Protein AF-A0A8T5SX93-F1 (afdb_monomer)

Structure (mmCIF, N/CA/C/O backbone):
data_AF-A0A8T5SX93-F1
#
_entry.id   AF-A0A8T5SX93-F1
#
loop_
_atom_site.group_PDB
_atom_site.id
_atom_site.type_symbol
_atom_site.label_atom_id
_atom_site.label_alt_id
_atom_site.label_comp_id
_atom_site.label_asym_id
_atom_site.label_entity_id
_atom_site.label_seq_id
_atom_site.pdbx_PDB_ins_code
_atom_site.Cartn_x
_atom_site.Cartn_y
_atom_site.Cartn_z
_atom_site.occupancy
_atom_site.B_iso_or_equiv
_atom_site.auth_seq_id
_atom_site.auth_comp_id
_atom_site.auth_asym_id
_atom_site.auth_atom_id
_atom_site.pdbx_PDB_model_num
ATOM 1 N N . MET A 1 1 ? -7.838 -34.289 9.425 1.00 36.34 1 MET A N 1
ATOM 2 C CA . MET A 1 1 ? -8.781 -33.298 9.985 1.00 36.34 1 MET A CA 1
ATOM 3 C C . MET A 1 1 ? -8.122 -32.732 11.236 1.00 36.34 1 MET A C 1
ATOM 5 O O . MET A 1 1 ? -8.110 -33.401 12.257 1.00 36.34 1 MET A O 1
ATOM 9 N N . VAL A 1 2 ? -7.409 -31.607 11.123 1.00 40.75 2 VAL A N 1
ATOM 10 C CA . VAL A 1 2 ? -6.662 -31.028 12.255 1.00 40.75 2 VAL A CA 1
ATOM 11 C C . VAL A 1 2 ? -7.645 -30.185 13.062 1.00 40.75 2 VAL A C 1
ATOM 13 O O . VAL A 1 2 ? -8.042 -29.109 12.626 1.00 40.75 2 VAL A O 1
ATOM 16 N N . CYS A 1 3 ? -8.112 -30.717 14.190 1.00 39.44 3 CYS A N 1
ATOM 17 C CA . CYS A 1 3 ? -9.047 -30.027 15.071 1.00 39.44 3 CYS A CA 1
ATOM 18 C C . CYS A 1 3 ? -8.366 -28.823 15.737 1.00 39.44 3 CYS A C 1
ATOM 20 O O . CYS A 1 3 ? -7.413 -28.976 16.495 1.00 39.44 3 CYS A O 1
ATOM 22 N N . CYS A 1 4 ? -8.901 -27.623 15.507 1.00 48.09 4 CYS A N 1
ATOM 23 C CA . CYS A 1 4 ? -8.490 -26.356 16.124 1.00 48.09 4 CYS A CA 1
ATOM 24 C C . CYS A 1 4 ? -8.832 -26.238 17.632 1.00 48.09 4 CYS A C 1
ATOM 26 O O . CYS A 1 4 ? -8.968 -25.122 18.132 1.00 48.09 4 CYS A O 1
ATOM 28 N N . ALA A 1 5 ? -8.990 -27.354 18.352 1.00 50.12 5 ALA A N 1
ATOM 29 C CA . ALA A 1 5 ? -9.608 -27.413 19.683 1.00 50.12 5 ALA A CA 1
ATOM 30 C C . ALA A 1 5 ? -8.897 -26.557 20.753 1.00 50.12 5 ALA A C 1
ATOM 32 O O . ALA A 1 5 ? -9.562 -25.965 21.596 1.00 50.12 5 ALA A O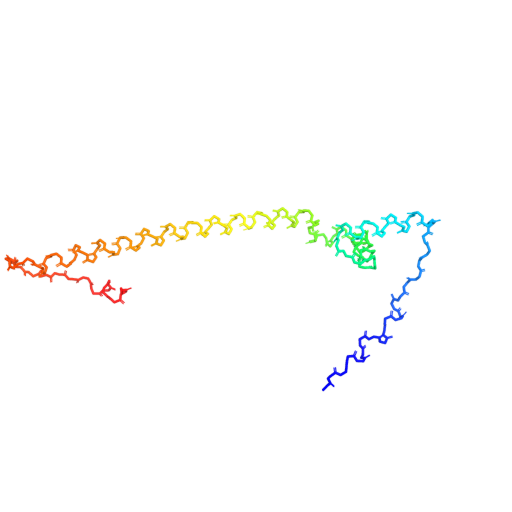 1
ATOM 33 N N . GLY A 1 6 ? -7.572 -26.393 20.678 1.00 51.84 6 GLY A N 1
ATOM 34 C CA . GLY A 1 6 ? -6.815 -25.661 21.705 1.00 51.84 6 GLY A CA 1
ATOM 35 C C . GLY A 1 6 ? -6.927 -24.128 21.668 1.00 51.84 6 GLY A C 1
ATOM 36 O O . GLY A 1 6 ? -6.617 -23.473 22.657 1.00 51.84 6 GLY A O 1
ATOM 37 N N . LYS A 1 7 ? -7.366 -23.505 20.561 1.00 55.66 7 LYS A N 1
ATOM 38 C CA . LYS A 1 7 ? -7.394 -22.023 20.465 1.00 55.66 7 LYS A CA 1
ATOM 39 C C . LYS A 1 7 ? -8.591 -21.384 21.178 1.00 55.66 7 LYS A C 1
ATOM 41 O O . LYS A 1 7 ? -8.592 -20.175 21.407 1.00 55.66 7 LYS A O 1
ATOM 46 N N . THR A 1 8 ? -9.613 -22.174 21.495 1.00 58.88 8 THR A N 1
ATOM 47 C CA . THR A 1 8 ? -10.910 -21.689 21.984 1.00 58.88 8 THR A CA 1
ATOM 48 C C . THR A 1 8 ? -11.123 -21.849 23.488 1.00 58.88 8 THR A C 1
ATOM 50 O O . THR A 1 8 ? -12.008 -21.197 24.038 1.00 58.88 8 THR A O 1
ATOM 53 N N . GLU A 1 9 ? -10.309 -22.660 24.166 1.00 63.62 9 GLU A N 1
ATOM 54 C CA . GLU A 1 9 ? -10.452 -22.949 25.602 1.00 63.62 9 GLU A CA 1
ATOM 55 C C . GLU A 1 9 ? -10.155 -21.712 26.472 1.00 63.62 9 GLU A C 1
ATOM 57 O O . GLU A 1 9 ? -10.905 -21.407 27.396 1.00 63.62 9 GLU A O 1
ATOM 62 N N . THR A 1 10 ? -9.163 -20.903 26.088 1.00 70.62 10 THR A N 1
ATOM 63 C CA . THR A 1 10 ? -8.725 -19.698 26.826 1.00 70.62 10 THR A CA 1
ATOM 64 C C . THR A 1 10 ? -9.478 -18.417 26.450 1.00 70.62 10 THR A C 1
ATOM 66 O O . THR A 1 10 ? -9.125 -17.319 26.885 1.00 70.62 10 THR A O 1
ATOM 69 N N . ILE A 1 11 ? -10.497 -18.487 25.584 1.00 69.12 11 ILE A N 1
ATOM 70 C CA . ILE A 1 11 ? -11.257 -17.287 25.179 1.00 69.12 11 ILE A CA 1
ATOM 71 C C . ILE A 1 11 ? -12.045 -16.729 26.368 1.00 69.12 11 ILE A C 1
ATOM 73 O O . ILE A 1 11 ? -12.121 -15.516 26.541 1.00 69.12 11 ILE A O 1
ATOM 77 N N . LYS A 1 12 ? -12.590 -17.612 27.211 1.00 74.75 12 LYS A N 1
ATOM 78 C CA . LYS A 1 12 ? -13.362 -17.214 28.396 1.00 74.75 12 LYS A CA 1
ATOM 79 C C . LYS A 1 12 ? -12.489 -16.562 29.467 1.00 74.75 12 LYS A C 1
ATOM 81 O O . LYS A 1 12 ? -12.951 -15.640 30.125 1.00 74.75 12 LYS A O 1
ATOM 86 N N . GLU A 1 13 ? -11.239 -17.000 29.599 1.00 84.00 13 GLU A N 1
ATOM 87 C CA . GLU A 1 13 ? -10.278 -16.466 30.576 1.00 84.00 13 GLU A CA 1
ATOM 88 C C . GLU A 1 13 ? -9.853 -15.025 30.264 1.00 84.00 13 GLU A C 1
ATOM 90 O O . GLU A 1 13 ? -9.506 -14.272 31.165 1.00 84.00 13 GLU A O 1
ATOM 95 N N . ARG A 1 14 ? -9.912 -14.625 28.988 1.00 84.44 14 ARG A N 1
ATOM 96 C CA . ARG A 1 14 ? -9.529 -13.284 28.512 1.00 84.44 14 ARG A CA 1
ATOM 97 C C . ARG A 1 14 ? -10.723 -12.345 28.318 1.00 84.44 14 ARG A C 1
ATOM 99 O O . ARG A 1 14 ? -10.550 -11.224 27.846 1.00 84.44 14 ARG A O 1
ATOM 106 N N . ALA A 1 15 ? -11.939 -12.807 28.609 1.00 86.19 15 ALA A N 1
ATOM 107 C CA . ALA A 1 15 ? -13.148 -12.024 28.401 1.00 86.19 15 ALA A CA 1
ATOM 108 C C . ALA A 1 15 ? -13.336 -11.002 29.528 1.00 86.19 15 ALA A C 1
ATOM 110 O O . ALA A 1 15 ? -13.332 -11.350 30.707 1.00 86.19 15 ALA A O 1
ATOM 111 N N . ILE A 1 16 ? -13.566 -9.746 29.151 1.00 85.31 16 ILE A N 1
ATOM 112 C CA . ILE A 1 16 ? -13.848 -8.655 30.083 1.00 85.31 16 ILE A CA 1
ATOM 113 C C . ILE A 1 16 ? -15.282 -8.184 29.835 1.00 85.31 16 ILE A C 1
ATOM 115 O O . ILE A 1 16 ? -15.648 -7.851 28.706 1.00 85.31 16 ILE A O 1
ATOM 119 N N . TRP A 1 17 ? -16.099 -8.157 30.889 1.00 88.50 17 TRP A N 1
ATOM 120 C CA . TRP A 1 17 ? -17.474 -7.663 30.834 1.00 88.50 17 TRP A CA 1
ATOM 121 C C . TRP A 1 17 ? -17.511 -6.221 31.326 1.00 88.50 17 TRP A C 1
ATOM 123 O O . TRP A 1 17 ? -17.373 -5.964 32.519 1.00 88.50 17 TRP A O 1
ATOM 133 N N . VAL A 1 18 ? -17.688 -5.281 30.400 1.00 89.12 18 VAL A N 1
ATOM 134 C CA . VAL A 1 18 ? -17.776 -3.850 30.711 1.00 89.12 18 VAL A CA 1
ATOM 135 C C . VAL A 1 18 ? -19.186 -3.359 30.425 1.00 89.12 18 VAL A C 1
ATOM 137 O O . VAL A 1 18 ? -19.711 -3.550 29.326 1.00 89.12 18 VAL A O 1
ATOM 140 N N . TYR A 1 19 ? -19.787 -2.698 31.411 1.00 91.00 19 TYR A N 1
ATOM 141 C CA . TYR A 1 19 ? -21.045 -1.986 31.232 1.00 91.00 19 TYR A CA 1
ATOM 142 C C . TYR A 1 19 ? -20.755 -0.548 30.824 1.00 91.00 19 TYR A C 1
ATOM 144 O O . TYR A 1 19 ? -20.066 0.183 31.535 1.00 91.00 19 TYR A O 1
ATOM 152 N N . LEU A 1 20 ? -21.278 -0.151 29.666 1.00 91.31 20 LEU A N 1
ATOM 153 C CA . LEU A 1 20 ? -21.210 1.238 29.236 1.00 91.31 20 LEU A CA 1
ATOM 154 C C . LEU A 1 20 ? -22.217 2.084 30.034 1.00 91.31 20 LEU A C 1
ATOM 156 O O . LEU A 1 20 ? -23.304 1.588 30.340 1.00 91.31 20 LEU A O 1
ATOM 160 N N . PRO A 1 21 ? -21.886 3.353 30.336 1.00 92.25 21 PRO A N 1
ATOM 161 C CA . PRO A 1 21 ? -22.757 4.276 31.066 1.00 92.25 21 PRO A CA 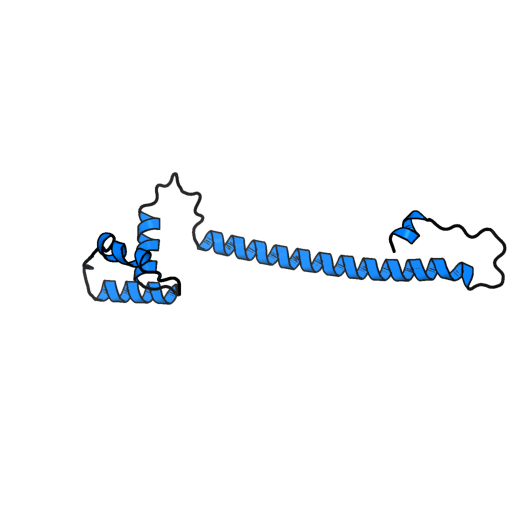1
ATOM 162 C C . PRO A 1 21 ? -24.177 4.422 30.503 1.00 92.25 21 PRO A C 1
ATOM 164 O O . PRO A 1 21 ? -25.113 4.664 31.261 1.00 92.25 21 PRO A O 1
ATOM 167 N N . SER A 1 22 ? -24.356 4.278 29.186 1.00 95.25 22 SER A N 1
ATOM 168 C CA . SER A 1 22 ? -25.667 4.334 28.538 1.00 95.25 22 SER A CA 1
ATOM 169 C C . SER A 1 22 ? -25.753 3.425 27.311 1.00 95.25 22 SER A C 1
ATOM 171 O O . SER A 1 22 ? -24.744 3.024 26.721 1.00 95.25 22 SER A O 1
ATOM 173 N N . ILE A 1 23 ? -26.989 3.121 26.901 1.00 95.25 23 ILE A N 1
ATOM 174 C CA . ILE A 1 23 ? -27.271 2.388 25.657 1.00 95.25 23 ILE A CA 1
ATOM 175 C C . ILE A 1 23 ? -26.835 3.220 24.445 1.00 95.25 23 ILE A C 1
ATOM 177 O O . ILE A 1 23 ? -26.182 2.690 23.549 1.00 95.25 23 ILE A O 1
ATOM 181 N N . GLU A 1 24 ? -27.094 4.527 24.461 1.00 95.94 24 GLU A N 1
ATOM 182 C CA . GLU A 1 24 ? -26.695 5.456 23.394 1.00 95.94 24 GLU A CA 1
ATOM 183 C C . GLU A 1 24 ? -25.179 5.428 23.142 1.00 95.94 24 GLU A C 1
ATOM 185 O O . GLU A 1 24 ? -24.719 5.451 21.999 1.00 95.94 24 GLU A O 1
ATOM 190 N N . GLN A 1 25 ? -24.371 5.312 24.202 1.00 95.06 25 GLN A N 1
ATOM 191 C CA . GLN A 1 25 ? -22.920 5.200 24.065 1.00 95.06 25 GLN A CA 1
ATOM 192 C C . GLN A 1 25 ? -22.512 3.902 23.358 1.00 95.06 25 GLN A C 1
ATOM 194 O O . GLN A 1 25 ? -21.609 3.915 22.518 1.00 95.06 25 GLN A O 1
ATOM 199 N N . LYS A 1 26 ? -23.197 2.790 23.648 1.00 95.25 26 LYS A N 1
ATOM 200 C CA . LYS A 1 26 ? -22.975 1.511 22.961 1.00 95.25 26 LYS A CA 1
ATOM 201 C C . LYS A 1 26 ? -23.310 1.610 21.476 1.00 95.25 26 LYS A C 1
ATOM 203 O O . LYS A 1 26 ? -22.537 1.127 20.652 1.00 95.25 26 LYS A O 1
ATOM 208 N N . GLU A 1 27 ? -24.436 2.229 21.137 1.00 96.81 27 GLU A N 1
ATOM 209 C CA . GLU A 1 27 ? -24.864 2.424 19.747 1.00 96.81 27 GLU A CA 1
ATOM 210 C C . GLU A 1 27 ? -23.868 3.290 18.977 1.00 96.81 27 GLU A C 1
ATOM 212 O O . GLU A 1 27 ? -23.435 2.922 17.885 1.00 96.81 27 GLU A O 1
ATOM 217 N N . ARG A 1 28 ? -23.407 4.384 19.592 1.00 96.44 28 ARG A N 1
ATOM 218 C CA . ARG A 1 28 ? -22.368 5.238 19.014 1.00 96.44 28 ARG A CA 1
ATOM 219 C C . ARG A 1 28 ? -21.091 4.455 18.706 1.00 96.44 28 ARG A C 1
ATOM 221 O O . ARG A 1 28 ? -20.526 4.610 17.628 1.00 96.44 28 ARG A O 1
ATOM 228 N N . TRP A 1 29 ? -20.628 3.612 19.628 1.00 96.19 29 TRP A N 1
ATOM 229 C CA . TRP A 1 29 ? -19.426 2.796 19.418 1.00 96.19 29 TRP A CA 1
ATOM 230 C C . TRP A 1 29 ? -19.627 1.735 18.334 1.00 96.19 29 TRP A C 1
ATOM 232 O O . TRP A 1 29 ? -18.724 1.485 17.537 1.00 96.19 29 TRP A O 1
ATOM 242 N N . GLN A 1 30 ? -20.819 1.136 18.257 1.00 95.94 30 GLN A N 1
ATOM 243 C CA . GLN A 1 30 ? -21.165 0.218 17.171 1.00 95.94 30 GLN A CA 1
ATOM 244 C C . GLN A 1 30 ? -21.106 0.900 15.807 1.00 95.94 30 GLN A C 1
ATOM 246 O O . GLN A 1 30 ? -20.606 0.302 14.857 1.00 95.94 30 GLN A O 1
ATOM 251 N N . GLU A 1 31 ? -21.584 2.138 15.708 1.00 97.12 31 GLU A N 1
ATOM 252 C CA . GLU A 1 31 ? -21.560 2.878 14.452 1.00 97.12 31 GLU A CA 1
ATOM 253 C C . GLU A 1 31 ? -20.133 3.261 14.036 1.00 97.12 31 GLU A C 1
ATOM 255 O O . GLU A 1 31 ? -19.752 3.050 12.886 1.00 97.12 31 GLU A O 1
ATOM 260 N N . LEU A 1 32 ? -19.297 3.703 14.981 1.00 95.69 32 LEU A N 1
ATOM 261 C CA . LEU A 1 32 ? -17.875 3.978 14.729 1.00 95.69 32 LEU A CA 1
ATOM 262 C C . LEU A 1 32 ? -17.109 2.730 14.258 1.00 95.69 32 LEU A C 1
ATOM 264 O O . LEU A 1 32 ? -16.298 2.800 13.329 1.00 95.69 32 LEU A O 1
ATOM 268 N N . ALA A 1 33 ? -17.396 1.569 14.853 1.00 94.44 33 ALA A N 1
ATOM 269 C CA . ALA A 1 33 ? -16.804 0.302 14.437 1.00 94.44 33 ALA A CA 1
ATOM 270 C C . ALA A 1 33 ? -17.208 -0.077 13.000 1.00 94.44 33 ALA A C 1
ATOM 272 O O . ALA A 1 33 ? -16.348 -0.459 12.202 1.00 94.44 33 ALA A O 1
ATOM 273 N N . LYS A 1 34 ? -18.491 0.096 12.641 1.00 94.31 34 LYS A N 1
ATOM 274 C CA . LYS A 1 34 ? -18.989 -0.138 11.274 1.00 94.31 34 LYS A CA 1
ATOM 275 C C . LYS A 1 34 ? -18.345 0.796 10.255 1.00 94.31 34 LYS A C 1
ATOM 277 O O . LYS A 1 34 ? -17.931 0.321 9.202 1.00 94.31 34 LYS A O 1
ATOM 282 N N . GLN A 1 35 ? -18.229 2.088 10.569 1.00 92.81 35 GLN A N 1
ATOM 283 C CA . GLN A 1 35 ? -17.553 3.070 9.710 1.00 92.81 35 GLN A CA 1
ATOM 284 C C . GLN A 1 35 ? -16.094 2.681 9.446 1.00 92.81 35 GLN A C 1
ATOM 286 O O . GLN A 1 35 ? -15.589 2.873 8.345 1.00 92.81 35 GLN A O 1
ATOM 291 N N . SER A 1 36 ? -15.446 2.063 10.434 1.00 87.56 36 SER A N 1
ATOM 292 C CA . SER A 1 36 ? -14.075 1.553 10.334 1.00 87.56 36 SER A CA 1
ATOM 293 C C . SER A 1 36 ? -13.976 0.156 9.697 1.00 87.56 36 SER A C 1
ATOM 295 O O . SER A 1 36 ? -12.885 -0.406 9.619 1.00 87.56 36 SER A O 1
ATOM 297 N N . GLY A 1 37 ? -15.096 -0.450 9.281 1.00 91.75 37 GLY A N 1
ATOM 298 C CA . GLY A 1 37 ? -15.128 -1.770 8.645 1.00 91.75 37 GLY A CA 1
ATOM 299 C C . GLY A 1 37 ? -14.733 -2.939 9.559 1.00 91.75 37 GLY A C 1
ATOM 300 O O . GLY A 1 37 ? -14.340 -3.996 9.065 1.00 91.75 37 GLY A O 1
ATOM 301 N N . VAL A 1 38 ? -14.809 -2.776 10.885 1.00 91.50 38 VAL A N 1
ATOM 302 C CA . VAL A 1 38 ? -14.391 -3.791 11.868 1.00 91.50 38 VAL A CA 1
ATOM 303 C C . VAL A 1 38 ? -15.518 -4.152 12.840 1.00 91.50 38 VAL A C 1
ATOM 305 O O . VAL A 1 38 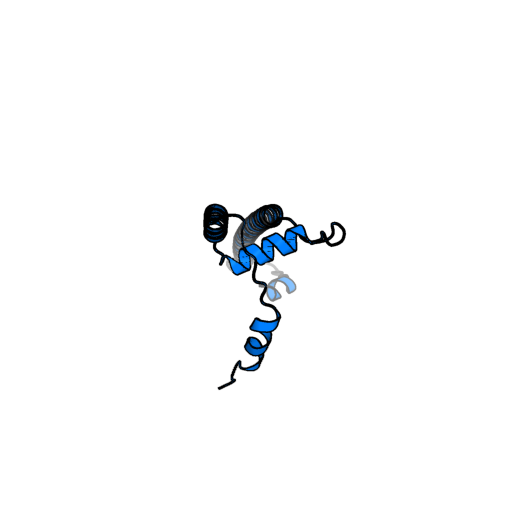? -16.471 -3.406 13.044 1.00 91.50 38 VAL A O 1
ATOM 308 N N . SER A 1 39 ? -15.420 -5.323 13.478 1.00 94.44 39 SER A N 1
ATOM 309 C CA . SER A 1 39 ? -16.339 -5.703 14.561 1.00 94.44 39 SER A CA 1
ATOM 310 C C . SER A 1 39 ? -16.168 -4.793 15.783 1.00 94.44 39 SER A C 1
ATOM 312 O O . SER A 1 39 ? -15.040 -4.392 16.072 1.00 94.44 39 SER A O 1
ATOM 314 N N . LEU A 1 40 ? -17.232 -4.592 16.569 1.00 93.50 40 LEU A N 1
ATOM 315 C CA . LEU A 1 40 ? -17.179 -3.816 17.817 1.00 93.50 40 LEU A CA 1
ATOM 316 C C . LEU A 1 40 ? -16.065 -4.291 18.763 1.00 93.50 40 LEU A C 1
ATOM 318 O O . LEU A 1 40 ? -15.330 -3.470 19.293 1.00 93.50 40 LEU A O 1
ATOM 322 N N . SER A 1 41 ? -15.903 -5.605 18.949 1.00 90.50 41 SER A N 1
ATOM 323 C CA . SER A 1 41 ? -14.870 -6.155 19.839 1.00 90.50 41 SER A CA 1
ATOM 324 C C . SER A 1 41 ? -13.460 -5.775 19.389 1.00 90.50 41 SER A C 1
ATOM 326 O O . SER A 1 41 ? -12.667 -5.310 20.198 1.00 90.50 41 SER A O 1
ATOM 328 N N . LYS A 1 42 ? -13.165 -5.925 18.092 1.00 89.88 42 LYS A N 1
ATOM 329 C CA . LYS A 1 42 ? -11.878 -5.516 17.515 1.00 89.88 42 LYS A CA 1
ATOM 330 C C . LYS A 1 42 ? -11.653 -4.011 17.658 1.00 89.88 42 LYS A C 1
ATOM 332 O O . LYS A 1 42 ? -10.569 -3.611 18.052 1.00 89.88 42 LYS A O 1
ATOM 337 N N . TRP A 1 43 ? -12.677 -3.209 17.376 1.00 94.81 43 TRP A N 1
ATOM 338 C CA . TRP A 1 43 ? -12.607 -1.755 17.501 1.00 94.81 43 TRP A CA 1
ATOM 339 C C . TRP A 1 43 ? -12.266 -1.324 18.932 1.00 94.81 43 TRP A C 1
ATOM 341 O O . TRP A 1 43 ? -11.322 -0.571 19.127 1.00 94.81 43 TRP A O 1
ATOM 351 N N . VAL A 1 44 ? -12.960 -1.876 19.938 1.00 93.12 44 VAL A N 1
ATOM 352 C CA . VAL A 1 44 ? -12.688 -1.580 21.356 1.00 93.12 44 VAL A CA 1
ATOM 353 C C . VAL A 1 44 ? -11.266 -1.977 21.746 1.00 93.12 44 VAL A C 1
ATOM 355 O O . VAL A 1 44 ? -10.597 -1.197 22.414 1.00 93.12 44 VAL A O 1
ATOM 358 N N . ILE A 1 45 ? -10.799 -3.158 21.326 1.00 90.19 45 ILE A N 1
ATOM 359 C CA . ILE A 1 45 ? -9.425 -3.601 21.602 1.00 90.19 45 ILE A CA 1
ATOM 360 C C . ILE A 1 45 ? -8.426 -2.606 21.010 1.00 90.19 45 ILE A C 1
ATOM 362 O O . ILE A 1 45 ? -7.578 -2.115 21.740 1.00 90.19 45 ILE A O 1
ATOM 366 N N . GLU A 1 46 ? -8.552 -2.265 19.725 1.00 88.75 46 GLU A N 1
ATOM 367 C CA . GLU A 1 46 ? -7.645 -1.320 19.059 1.00 88.75 46 GLU A CA 1
ATOM 368 C C . GLU A 1 46 ? -7.633 0.044 19.759 1.00 88.75 46 GLU A C 1
ATOM 370 O O . GLU A 1 46 ? -6.564 0.569 20.043 1.00 88.75 46 GLU A O 1
ATOM 375 N N . THR A 1 47 ? -8.807 0.583 20.098 1.00 91.12 47 THR A N 1
ATOM 376 C CA . THR A 1 47 ? -8.921 1.884 20.773 1.00 91.12 47 THR A CA 1
ATOM 377 C C . THR A 1 47 ? -8.319 1.873 22.182 1.00 91.12 47 THR A C 1
ATOM 379 O O . THR A 1 47 ? -7.672 2.839 22.578 1.00 91.12 47 THR A O 1
ATOM 382 N N . VAL A 1 48 ? -8.523 0.805 22.962 1.00 90.81 48 VAL A N 1
ATOM 383 C CA . VAL A 1 48 ? -7.969 0.701 24.324 1.00 90.81 48 VAL A CA 1
ATOM 384 C C . VAL A 1 48 ? -6.459 0.479 24.284 1.00 90.81 48 VAL A C 1
ATOM 386 O O . VAL A 1 48 ? -5.737 1.149 25.014 1.00 90.81 48 VAL A O 1
ATOM 389 N N . GLU A 1 49 ? -5.976 -0.415 23.422 1.00 86.88 49 GLU A N 1
ATOM 390 C CA . GLU A 1 49 ? -4.542 -0.661 23.231 1.00 86.88 49 GLU A CA 1
ATOM 391 C C . GLU A 1 49 ? -3.812 0.604 22.761 1.00 86.88 49 GLU A C 1
ATOM 393 O O . GLU A 1 49 ? -2.709 0.884 23.219 1.00 86.88 49 GLU A O 1
ATOM 398 N N . GLU A 1 50 ? -4.433 1.406 21.891 1.00 84.31 50 GLU A N 1
ATOM 399 C CA . GLU A 1 50 ? -3.904 2.709 21.476 1.00 84.31 50 GLU A CA 1
ATOM 400 C C . GLU A 1 50 ? -3.822 3.697 22.649 1.00 84.31 50 GLU A C 1
ATOM 402 O O . GLU A 1 50 ? -2.815 4.382 22.802 1.00 84.31 50 GLU A O 1
ATOM 407 N N . ALA A 1 51 ? -4.841 3.741 23.513 1.00 84.31 51 ALA A N 1
ATOM 408 C CA . ALA A 1 51 ? -4.879 4.650 24.660 1.00 84.31 51 ALA A CA 1
ATOM 409 C C . ALA A 1 51 ? -3.931 4.253 25.810 1.00 84.31 51 ALA A C 1
ATOM 411 O O . ALA A 1 51 ? -3.488 5.120 26.562 1.00 84.31 51 ALA A O 1
ATOM 412 N N . VAL A 1 52 ? -3.659 2.955 25.984 1.00 81.81 52 VAL A N 1
ATOM 413 C CA . VAL A 1 52 ? -2.817 2.417 27.071 1.00 81.81 52 VAL A CA 1
ATOM 414 C C . VAL A 1 52 ? -1.333 2.374 26.687 1.00 81.81 52 VAL A C 1
ATOM 416 O O . VAL A 1 52 ? -0.475 2.298 27.567 1.00 81.81 52 VAL A O 1
ATOM 419 N N . ARG A 1 53 ? -1.007 2.449 25.392 1.00 73.75 53 ARG A N 1
ATOM 420 C CA . ARG A 1 53 ? 0.371 2.350 24.9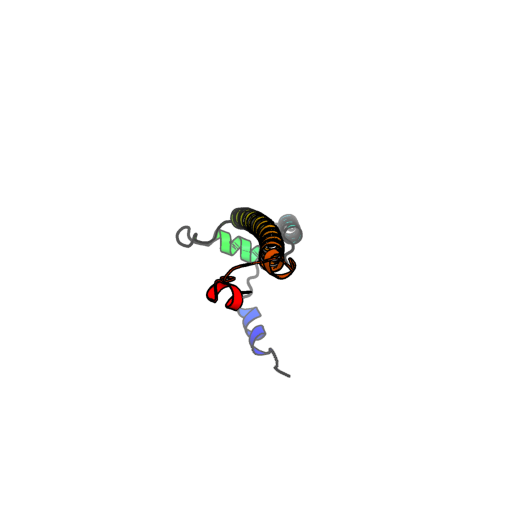05 1.00 73.75 53 ARG A CA 1
ATOM 421 C C . ARG A 1 53 ? 1.250 3.494 25.446 1.00 73.75 53 ARG A C 1
ATOM 423 O O . ARG A 1 53 ? 0.900 4.663 25.273 1.00 73.75 53 ARG A O 1
ATOM 430 N N . PRO A 1 54 ? 2.408 3.194 26.065 1.00 70.25 54 PRO A N 1
ATOM 431 C CA . PRO A 1 54 ? 3.358 4.213 26.498 1.00 70.25 54 PRO A CA 1
ATOM 432 C C . PRO A 1 54 ? 3.887 5.022 25.312 1.00 70.25 54 PRO A C 1
ATOM 434 O O . PRO A 1 54 ? 4.188 4.467 24.255 1.00 70.25 54 PRO A O 1
ATOM 437 N N . ALA A 1 55 ? 4.104 6.322 25.516 1.00 59.59 55 ALA A N 1
ATOM 438 C CA . ALA A 1 55 ? 4.688 7.201 24.502 1.00 59.59 55 ALA A CA 1
ATOM 439 C C . ALA A 1 55 ? 6.130 6.814 24.091 1.00 59.59 55 ALA A C 1
ATOM 441 O O . ALA A 1 55 ? 6.663 7.339 23.124 1.00 59.59 55 ALA A O 1
ATOM 442 N N . GLU A 1 56 ? 6.771 5.894 24.809 1.00 53.81 56 GLU A N 1
ATOM 443 C CA . GLU A 1 56 ? 8.106 5.374 24.491 1.00 53.81 56 GLU A CA 1
ATOM 444 C C . GLU A 1 56 ? 8.053 4.148 23.550 1.00 53.81 56 GLU A C 1
ATOM 446 O O . GLU A 1 56 ? 9.048 3.836 22.905 1.00 53.81 56 GLU A O 1
ATOM 451 N N . GLU A 1 57 ? 6.886 3.506 23.380 1.00 53.72 57 GLU A N 1
ATOM 452 C CA . GLU A 1 57 ? 6.632 2.433 22.392 1.00 53.72 57 GLU A CA 1
ATOM 453 C C . GLU A 1 57 ? 6.049 2.969 21.060 1.00 53.72 57 GLU A C 1
ATOM 455 O O . GLU A 1 57 ? 5.524 2.212 20.235 1.00 53.72 57 GLU A O 1
ATOM 460 N N . LEU A 1 58 ? 6.126 4.288 20.839 1.00 50.22 58 LEU A N 1
ATOM 461 C CA . LEU A 1 58 ? 5.592 5.043 19.691 1.00 50.22 58 LEU A CA 1
ATOM 462 C C . LEU A 1 58 ? 6.367 4.831 18.370 1.00 50.22 58 LEU A C 1
ATOM 464 O O . LEU A 1 58 ? 6.519 5.749 17.571 1.00 50.22 58 LEU A O 1
ATOM 468 N N . GLU A 1 59 ? 6.799 3.608 18.070 1.00 55.88 59 GLU A N 1
ATOM 469 C CA . GLU A 1 59 ? 7.098 3.229 16.676 1.00 55.88 59 GLU A CA 1
ATOM 470 C C . GLU A 1 59 ? 5.824 2.859 15.890 1.00 55.88 59 GLU A C 1
ATOM 472 O O . GLU A 1 59 ? 5.882 2.460 14.727 1.00 55.88 59 GLU A O 1
ATOM 477 N N . TRP A 1 60 ? 4.640 3.006 16.496 1.00 55.38 60 TRP A N 1
ATOM 478 C CA . TRP A 1 60 ? 3.368 2.902 15.789 1.00 55.38 60 TRP A CA 1
ATOM 479 C C . TRP A 1 60 ? 2.953 4.271 15.241 1.00 55.38 60 TRP A C 1
ATOM 481 O O . TRP A 1 60 ? 2.491 5.137 15.985 1.00 55.38 60 TRP A O 1
ATOM 491 N N . LYS A 1 61 ? 3.103 4.466 13.926 1.00 59.16 61 LYS A N 1
ATOM 492 C CA . LYS A 1 61 ? 2.557 5.638 13.231 1.00 59.16 61 LYS A CA 1
ATOM 493 C C . LYS A 1 61 ? 1.015 5.590 13.296 1.00 59.16 61 LYS A C 1
ATOM 495 O O . LYS A 1 61 ? 0.447 4.529 13.013 1.00 59.16 61 LYS A O 1
ATOM 500 N N . PRO A 1 62 ? 0.321 6.689 13.653 1.00 69.06 62 PRO A N 1
ATOM 501 C CA . PRO A 1 62 ? -1.134 6.796 13.556 1.00 69.06 62 PRO A CA 1
ATOM 502 C C . PRO A 1 62 ? -1.656 6.252 12.221 1.00 69.06 62 PRO A C 1
ATOM 504 O O . PRO A 1 62 ? -0.997 6.400 11.193 1.00 69.06 62 PRO A O 1
ATOM 507 N N . ARG A 1 63 ? -2.857 5.649 12.200 1.00 71.12 63 ARG A N 1
ATOM 508 C CA . ARG A 1 63 ? -3.441 5.079 10.962 1.00 71.12 63 ARG A CA 1
ATOM 509 C C . ARG A 1 63 ? -3.387 6.049 9.782 1.00 71.12 63 ARG A C 1
ATOM 511 O O . ARG A 1 63 ? -3.074 5.632 8.675 1.00 71.12 63 ARG A O 1
ATOM 518 N N . LYS A 1 64 ? -3.642 7.330 10.045 1.00 70.56 64 LYS A N 1
ATOM 519 C CA . LYS A 1 64 ? -3.594 8.393 9.043 1.00 70.56 64 LYS A CA 1
ATOM 520 C C . LYS A 1 64 ? -2.192 8.581 8.448 1.00 70.56 64 LYS A C 1
ATOM 522 O O . LYS A 1 64 ? -2.058 8.692 7.238 1.00 70.56 64 LYS A O 1
ATOM 527 N N . ASP A 1 65 ? -1.155 8.533 9.275 1.00 75.12 65 ASP A N 1
ATOM 528 C CA . ASP A 1 65 ? 0.236 8.676 8.834 1.00 75.12 65 ASP A CA 1
ATOM 529 C C . ASP A 1 65 ? 0.678 7.450 8.016 1.00 75.12 65 ASP A C 1
ATOM 531 O O . ASP A 1 65 ? 1.376 7.581 7.011 1.00 75.12 65 ASP A O 1
ATOM 535 N N . LEU A 1 66 ? 0.210 6.252 8.392 1.00 80.44 66 LEU A N 1
ATOM 536 C CA . LEU A 1 66 ? 0.404 5.028 7.604 1.00 80.44 66 LEU A CA 1
ATOM 537 C C . LEU A 1 66 ? -0.351 5.060 6.269 1.00 80.44 66 LEU A C 1
ATOM 539 O O . LEU A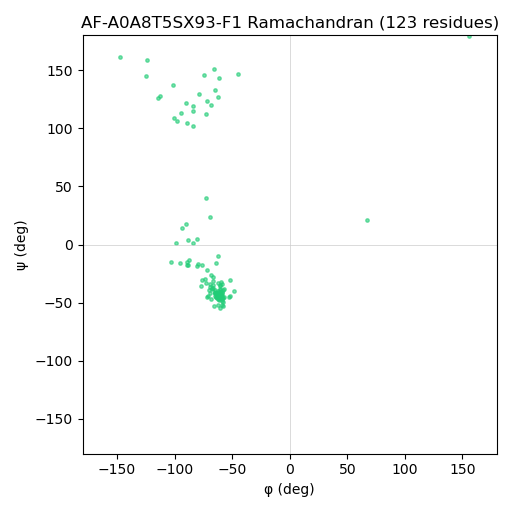 1 66 ? 0.117 4.485 5.284 1.00 80.44 66 LEU A O 1
ATOM 543 N N . GLU A 1 67 ? -1.527 5.682 6.227 1.00 81.69 67 GLU A N 1
ATOM 544 C CA . GLU A 1 67 ? -2.305 5.879 5.002 1.00 81.69 67 GLU A CA 1
ATOM 545 C C . GLU A 1 67 ? -1.607 6.863 4.059 1.00 81.69 67 GLU A C 1
ATOM 547 O O . GLU A 1 67 ? -1.418 6.536 2.887 1.00 81.69 67 GLU A O 1
ATOM 552 N N . GLU A 1 68 ? -1.144 8.006 4.569 1.00 86.50 68 GLU A N 1
ATOM 553 C CA . GLU A 1 68 ? -0.388 9.003 3.802 1.00 86.50 68 GLU A CA 1
ATOM 554 C C . GLU A 1 68 ? 0.926 8.421 3.252 1.00 86.50 68 GLU A C 1
ATOM 556 O O . GLU A 1 68 ? 1.235 8.587 2.068 1.00 86.50 68 GLU A O 1
ATOM 561 N N . GLU A 1 69 ? 1.667 7.660 4.063 1.00 87.25 69 GLU A N 1
ATOM 562 C CA . GLU A 1 69 ? 2.879 6.958 3.625 1.00 87.25 69 GLU A CA 1
ATOM 563 C C . GLU A 1 69 ? 2.569 5.903 2.553 1.00 87.25 69 GLU A C 1
ATOM 565 O O . GLU A 1 69 ? 3.250 5.839 1.528 1.00 87.25 69 GLU A O 1
ATOM 570 N N . ASN A 1 70 ? 1.502 5.116 2.723 1.00 92.94 70 ASN A N 1
ATOM 571 C CA . ASN A 1 70 ? 1.072 4.152 1.708 1.00 92.94 70 ASN A CA 1
ATOM 572 C C . ASN A 1 70 ? 0.674 4.827 0.394 1.00 92.94 70 ASN A C 1
ATOM 574 O O . ASN A 1 70 ? 0.962 4.300 -0.683 1.00 92.94 70 ASN A O 1
ATOM 578 N N . GLU A 1 71 ? -0.014 5.964 0.450 1.00 94.19 71 GLU A N 1
ATOM 579 C CA . GLU A 1 71 ? -0.340 6.736 -0.745 1.00 94.19 71 GLU A CA 1
ATOM 580 C C . GLU A 1 71 ? 0.913 7.287 -1.428 1.00 94.19 71 GLU A C 1
ATOM 582 O O . GLU A 1 71 ? 1.012 7.217 -2.658 1.00 94.19 71 GLU A O 1
ATOM 587 N N . GLY A 1 72 ? 1.880 7.783 -0.652 1.00 95.62 72 GLY A N 1
ATOM 588 C CA . GLY A 1 72 ? 3.187 8.214 -1.146 1.00 95.62 72 GLY A CA 1
ATOM 589 C C . GLY A 1 72 ? 3.920 7.087 -1.872 1.00 95.62 72 GLY A C 1
ATOM 590 O O . GLY A 1 72 ? 4.255 7.223 -3.050 1.00 95.62 72 GLY A O 1
ATOM 591 N N . LEU A 1 73 ? 4.055 5.931 -1.219 1.00 95.00 73 LEU A N 1
ATOM 592 C CA . LEU A 1 73 ? 4.699 4.746 -1.788 1.00 95.00 73 LEU A CA 1
ATOM 593 C C . LEU A 1 73 ? 3.981 4.244 -3.048 1.00 95.00 73 LEU A C 1
ATOM 595 O O . LEU A 1 73 ? 4.623 3.876 -4.031 1.00 95.00 73 LEU A O 1
ATOM 599 N N . LYS A 1 74 ? 2.642 4.264 -3.083 1.00 95.44 74 LYS A N 1
ATOM 600 C CA . LYS A 1 74 ? 1.876 3.901 -4.291 1.00 95.44 74 LYS A CA 1
ATOM 601 C C . LYS A 1 74 ? 2.162 4.844 -5.459 1.00 95.44 74 LYS A C 1
ATOM 603 O O . LYS A 1 74 ? 2.286 4.372 -6.592 1.00 95.44 74 LYS A O 1
ATOM 608 N N . LYS A 1 75 ? 2.261 6.153 -5.205 1.00 96.50 75 LYS A N 1
ATOM 609 C CA . LYS A 1 75 ? 2.609 7.153 -6.229 1.00 96.50 75 LYS A CA 1
ATOM 610 C C . LYS A 1 75 ? 4.030 6.941 -6.741 1.00 96.50 75 LYS A C 1
ATOM 612 O O . LYS A 1 75 ? 4.229 6.936 -7.953 1.00 96.50 75 LYS A O 1
ATOM 617 N N . GLU A 1 76 ? 4.983 6.691 -5.849 1.00 96.44 76 GLU A N 1
ATOM 618 C CA . GLU A 1 76 ? 6.374 6.411 -6.214 1.00 96.44 76 GLU A CA 1
ATOM 619 C C . GLU A 1 76 ? 6.487 5.144 -7.072 1.00 96.44 76 GLU A C 1
ATOM 621 O O . GLU A 1 76 ? 7.056 5.178 -8.161 1.00 96.44 76 GLU A O 1
ATOM 626 N N . VAL A 1 77 ? 5.835 4.049 -6.669 1.00 97.31 77 VAL A N 1
ATOM 627 C CA . VAL A 1 77 ? 5.784 2.808 -7.459 1.00 97.31 77 VAL A CA 1
ATOM 628 C C . VAL A 1 77 ? 5.165 3.043 -8.838 1.00 97.31 77 VAL A C 1
ATOM 630 O O . VAL A 1 77 ? 5.640 2.491 -9.833 1.00 97.31 77 VAL A O 1
ATOM 633 N N . ALA 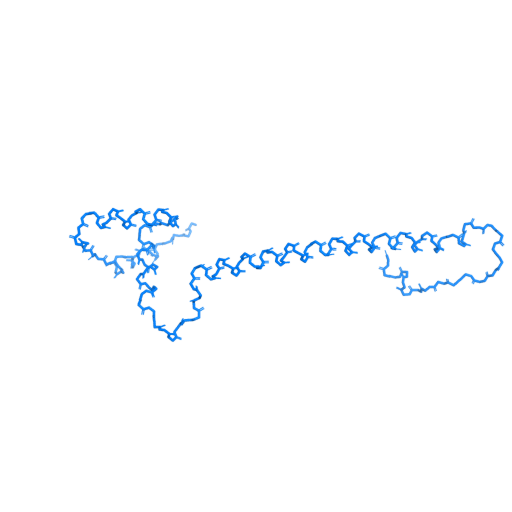A 1 78 ? 4.101 3.844 -8.929 1.00 96.38 78 ALA A N 1
ATOM 634 C CA . ALA A 1 78 ? 3.491 4.184 -10.210 1.00 96.38 78 ALA A CA 1
ATOM 635 C C . ALA A 1 78 ? 4.442 5.008 -11.099 1.00 96.38 78 ALA A C 1
ATOM 637 O O . ALA A 1 78 ? 4.538 4.719 -12.296 1.00 96.38 78 ALA A O 1
ATOM 638 N N . GLY A 1 79 ? 5.164 5.969 -10.513 1.00 97.06 79 GLY A N 1
ATOM 639 C CA . GLY A 1 79 ? 6.187 6.777 -11.182 1.00 97.06 79 GLY A CA 1
ATOM 640 C C . GLY A 1 79 ? 7.330 5.922 -11.722 1.00 97.06 79 GLY A C 1
ATOM 641 O O . GLY A 1 79 ? 7.551 5.889 -12.933 1.00 97.06 79 GLY A O 1
ATOM 642 N N . LEU A 1 80 ? 7.954 5.118 -10.858 1.00 97.06 80 LEU A N 1
ATOM 643 C CA . LEU A 1 80 ? 9.044 4.207 -11.223 1.00 97.06 80 LEU A CA 1
ATOM 644 C C . LEU A 1 80 ? 8.624 3.207 -12.311 1.00 97.06 80 LEU A C 1
ATOM 646 O O . LEU A 1 80 ? 9.373 2.939 -13.249 1.00 97.06 80 LEU A O 1
ATOM 650 N N . ARG A 1 81 ? 7.392 2.682 -12.259 1.00 96.25 81 ARG A N 1
ATOM 651 C CA . ARG A 1 81 ? 6.846 1.828 -13.333 1.00 96.25 81 ARG A CA 1
ATOM 652 C C . ARG A 1 81 ? 6.639 2.585 -14.647 1.00 96.25 81 ARG A C 1
ATOM 654 O O . ARG A 1 81 ? 6.675 1.972 -15.714 1.00 96.25 81 ARG A O 1
ATOM 661 N N . GLY A 1 82 ? 6.338 3.880 -14.599 1.00 96.75 82 GLY A N 1
ATOM 662 C CA . GLY A 1 82 ? 6.267 4.748 -15.776 1.00 96.75 82 GLY A CA 1
ATOM 663 C C . GLY A 1 82 ? 7.637 4.923 -16.423 1.00 96.75 82 GLY A C 1
ATOM 664 O O . GLY A 1 82 ? 7.797 4.616 -17.604 1.00 96.75 82 GLY A O 1
ATOM 665 N N . GLU A 1 83 ? 8.626 5.315 -15.625 1.00 96.44 83 GLU A N 1
ATOM 666 C CA . GLU A 1 83 ? 10.012 5.497 -16.064 1.00 96.44 83 GLU A CA 1
ATOM 667 C C . GLU A 1 83 ? 10.592 4.209 -16.649 1.00 96.44 83 GLU A C 1
ATOM 669 O O . GLU A 1 83 ? 11.125 4.219 -17.758 1.00 96.44 83 GLU A O 1
ATOM 674 N N . LEU A 1 84 ? 10.400 3.073 -15.972 1.00 97.19 84 LEU A N 1
ATOM 675 C CA . LEU A 1 84 ? 10.869 1.774 -16.452 1.00 97.19 84 LEU A CA 1
ATOM 676 C C . LEU A 1 84 ? 10.267 1.415 -17.818 1.00 97.19 84 LEU A C 1
ATOM 678 O O . LEU A 1 84 ? 10.968 0.923 -18.701 1.00 97.19 84 LEU A O 1
ATOM 682 N N . ARG A 1 85 ? 8.970 1.685 -18.025 1.00 96.75 85 ARG A N 1
ATOM 683 C CA . ARG A 1 85 ? 8.314 1.458 -19.323 1.00 96.75 85 ARG A CA 1
ATOM 684 C C . ARG A 1 85 ? 8.906 2.342 -20.414 1.00 96.75 85 ARG A C 1
ATOM 686 O O . ARG A 1 85 ? 9.187 1.843 -21.500 1.00 96.75 85 ARG A O 1
ATOM 693 N N . GLN A 1 86 ? 9.120 3.623 -20.130 1.00 96.38 86 GLN A N 1
ATOM 694 C CA . GLN A 1 86 ? 9.716 4.552 -21.087 1.00 96.38 86 GLN A CA 1
ATOM 695 C C . GLN A 1 86 ? 11.144 4.137 -21.463 1.00 96.38 86 GLN A C 1
ATOM 697 O O . GLN A 1 86 ? 11.469 4.079 -22.649 1.00 96.38 86 GLN A O 1
ATOM 702 N N . GLN A 1 87 ? 11.968 3.790 -20.473 1.00 96.50 87 GLN A N 1
ATOM 703 C CA . GLN A 1 87 ? 13.338 3.315 -20.680 1.00 96.50 87 GLN A CA 1
ATOM 704 C C . GLN A 1 87 ? 13.369 2.043 -21.535 1.00 96.50 87 GLN A C 1
ATOM 706 O O . GLN A 1 87 ? 14.147 1.965 -22.482 1.00 96.50 87 GLN A O 1
ATOM 711 N N . ASN A 1 88 ? 12.476 1.083 -21.276 1.00 96.56 88 ASN A N 1
ATOM 712 C CA . ASN A 1 88 ? 12.385 -0.140 -22.077 1.00 96.56 88 ASN A CA 1
ATOM 713 C C . ASN A 1 88 ? 12.002 0.142 -23.537 1.00 96.56 88 ASN A C 1
ATOM 715 O O . ASN A 1 88 ? 12.642 -0.391 -24.439 1.00 96.56 88 ASN A O 1
ATOM 719 N N . ILE A 1 89 ? 11.021 1.018 -23.790 1.00 96.62 89 ILE A N 1
ATOM 720 C CA . ILE A 1 89 ? 10.627 1.397 -25.160 1.00 96.62 89 ILE A CA 1
ATOM 721 C C . ILE A 1 89 ? 11.798 2.043 -25.908 1.00 96.62 89 ILE A C 1
ATOM 723 O O . ILE A 1 89 ? 12.054 1.720 -27.070 1.00 96.62 89 ILE A O 1
ATOM 727 N N . ILE A 1 90 ? 12.514 2.959 -25.248 1.00 96.00 90 ILE A N 1
ATOM 728 C CA . ILE A 1 90 ? 13.689 3.616 -25.831 1.00 96.00 90 ILE A CA 1
ATOM 729 C C . ILE A 1 90 ? 14.766 2.573 -26.136 1.00 96.00 90 ILE A C 1
ATOM 731 O O . ILE A 1 90 ? 15.286 2.554 -27.251 1.00 96.00 90 ILE A O 1
ATOM 735 N N . ARG A 1 91 ? 15.052 1.673 -25.188 1.00 95.00 91 ARG A N 1
ATOM 736 C CA . ARG A 1 91 ? 16.045 0.608 -25.352 1.00 95.00 91 ARG A CA 1
ATOM 737 C C . ARG A 1 91 ? 15.718 -0.284 -26.546 1.00 95.00 91 ARG A C 1
ATOM 739 O O . ARG A 1 91 ? 16.561 -0.451 -27.418 1.00 95.00 91 ARG A O 1
ATOM 746 N N . GLU A 1 92 ? 14.483 -0.768 -26.654 1.00 93.69 92 GLU A N 1
ATOM 747 C CA . GLU A 1 92 ? 14.047 -1.598 -27.784 1.00 93.69 92 GLU A CA 1
ATOM 748 C C . GLU A 1 92 ? 14.154 -0.881 -29.135 1.00 93.69 92 GLU A C 1
ATOM 750 O O . GLU A 1 92 ? 14.404 -1.509 -30.169 1.00 93.69 92 GLU A O 1
ATOM 755 N N . LYS A 1 93 ? 13.906 0.433 -29.165 1.00 94.94 93 LYS A N 1
ATOM 756 C CA . LYS A 1 93 ? 14.029 1.220 -30.394 1.00 94.94 93 LYS A CA 1
ATOM 757 C C . LYS A 1 93 ? 15.496 1.380 -30.792 1.00 94.94 93 LYS A C 1
ATOM 759 O O . LYS A 1 93 ? 15.828 1.148 -31.953 1.00 94.94 93 LYS A O 1
ATOM 764 N N . LEU A 1 94 ? 16.364 1.688 -29.829 1.00 93.62 94 LEU A N 1
ATOM 765 C CA . LEU A 1 94 ? 17.809 1.790 -30.039 1.00 93.62 94 LEU A CA 1
ATOM 766 C C . LEU A 1 94 ? 18.419 0.451 -30.466 1.00 93.62 94 LEU A C 1
ATOM 768 O O . LEU A 1 94 ? 19.212 0.414 -31.402 1.00 93.62 94 LEU A O 1
ATOM 772 N N . GLU A 1 95 ? 18.017 -0.659 -29.846 1.00 89.38 95 GLU A N 1
ATOM 773 C CA . GLU A 1 95 ? 18.443 -2.006 -30.240 1.00 89.38 95 GLU A CA 1
ATOM 774 C C . GLU A 1 95 ? 18.043 -2.319 -31.689 1.00 89.38 95 GLU A C 1
ATOM 776 O O . GLU A 1 95 ? 18.854 -2.834 -32.463 1.00 89.38 95 GLU A O 1
ATOM 781 N N . ARG A 1 96 ? 16.814 -1.966 -32.095 1.00 87.81 96 ARG A N 1
ATOM 782 C CA . ARG A 1 96 ? 16.348 -2.128 -33.483 1.00 87.81 96 ARG A CA 1
ATOM 783 C C . ARG A 1 96 ? 17.149 -1.286 -34.473 1.00 87.81 96 ARG A C 1
ATOM 785 O O . ARG A 1 96 ? 17.546 -1.800 -35.518 1.00 87.81 96 ARG A O 1
ATOM 792 N N . GLU A 1 97 ? 17.393 -0.018 -34.158 1.00 87.56 97 GLU A N 1
ATOM 793 C CA . GLU A 1 97 ? 18.183 0.881 -35.005 1.00 87.56 97 GLU A CA 1
ATOM 794 C C . GLU A 1 97 ? 19.637 0.401 -35.123 1.00 87.56 97 GLU A C 1
ATOM 796 O O . GLU A 1 97 ? 20.153 0.289 -36.234 1.00 87.56 97 GLU A O 1
ATOM 801 N N . LEU A 1 98 ? 20.267 0.001 -34.014 1.00 86.00 98 LEU A N 1
ATOM 802 C CA . LEU A 1 98 ? 21.614 -0.578 -34.008 1.00 86.00 98 LEU A CA 1
ATOM 803 C C . LEU A 1 98 ? 21.701 -1.848 -34.855 1.00 86.00 98 LEU A C 1
ATOM 805 O O . LEU A 1 98 ? 22.638 -1.992 -35.640 1.00 86.00 98 LEU A O 1
ATOM 809 N N . ARG A 1 99 ? 20.732 -2.764 -34.732 1.00 81.62 99 ARG A N 1
ATOM 810 C CA . ARG A 1 99 ? 20.673 -3.976 -35.566 1.00 81.62 99 ARG A CA 1
ATOM 811 C C . ARG A 1 99 ? 20.587 -3.621 -37.051 1.00 81.62 99 ARG A C 1
ATOM 813 O O . ARG A 1 99 ? 21.310 -4.210 -37.851 1.00 81.62 99 ARG A O 1
ATOM 820 N N . ARG A 1 100 ? 19.766 -2.630 -37.417 1.00 81.06 100 ARG A N 1
ATOM 821 C CA . ARG A 1 100 ? 19.639 -2.154 -38.803 1.00 81.06 100 ARG A CA 1
ATOM 822 C C . ARG A 1 100 ? 20.952 -1.569 -39.329 1.00 81.06 100 ARG A C 1
ATOM 824 O O . ARG A 1 100 ? 21.424 -2.028 -40.365 1.00 81.06 100 ARG A O 1
ATOM 831 N N . TYR A 1 101 ? 21.562 -0.628 -38.606 1.00 80.19 101 TYR A N 1
ATOM 832 C CA . TYR A 1 101 ? 22.831 -0.007 -39.008 1.00 80.19 101 TYR A CA 1
ATOM 833 C C . TYR A 1 101 ? 23.981 -1.012 -39.098 1.00 80.19 101 TYR A C 1
ATOM 835 O O . TYR A 1 101 ? 24.852 -0.882 -39.951 1.00 80.19 101 TYR A O 1
ATOM 843 N N . ARG A 1 102 ? 23.993 -2.045 -38.248 1.00 76.69 102 ARG A N 1
ATOM 844 C CA . ARG A 1 102 ? 25.002 -3.110 -38.333 1.00 76.69 102 ARG A CA 1
ATOM 845 C C . ARG A 1 102 ? 24.788 -4.043 -39.510 1.00 76.69 102 ARG A C 1
ATOM 847 O O . ARG A 1 102 ? 25.773 -4.542 -40.036 1.00 76.69 102 ARG A O 1
ATOM 854 N N . ALA A 1 103 ? 23.544 -4.300 -39.904 1.00 77.56 103 ALA A N 1
ATOM 855 C CA . ALA A 1 103 ? 23.238 -5.156 -41.047 1.00 77.56 103 ALA A CA 1
ATOM 856 C C . ALA A 1 103 ? 23.476 -4.447 -42.392 1.00 77.56 103 ALA A C 1
ATOM 858 O O . ALA A 1 103 ? 23.856 -5.093 -43.364 1.00 77.56 103 ALA A O 1
ATOM 859 N N . GLU A 1 104 ? 23.298 -3.127 -42.449 1.00 74.50 104 GLU A N 1
ATOM 860 C CA . GLU A 1 104 ? 23.397 -2.313 -43.667 1.00 74.50 104 GLU A CA 1
ATOM 861 C C . GLU A 1 104 ? 24.719 -2.508 -44.458 1.00 74.50 104 GLU A C 1
ATOM 863 O O . GLU A 1 104 ? 24.638 -2.800 -45.652 1.00 74.50 104 GLU A O 1
ATOM 868 N N . PRO A 1 105 ? 25.923 -2.534 -43.844 1.00 71.19 105 PRO A N 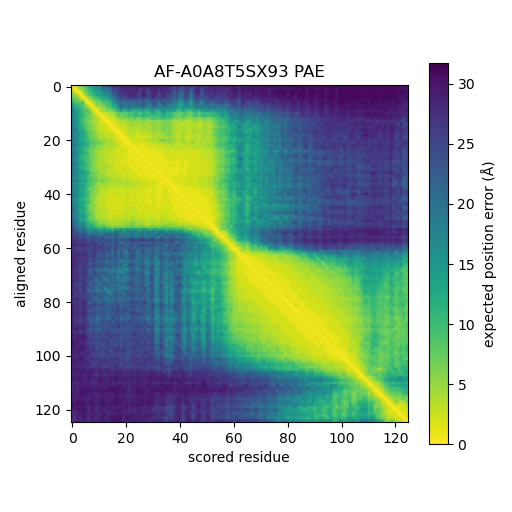1
ATOM 869 C CA . PRO A 1 105 ? 27.184 -2.840 -44.540 1.00 71.19 105 PRO A CA 1
ATOM 870 C C . PRO A 1 105 ? 27.298 -4.256 -45.131 1.00 71.19 105 PRO A C 1
ATOM 872 O O . PRO A 1 105 ? 28.203 -4.519 -45.929 1.00 71.19 105 PRO A O 1
ATOM 875 N N . PHE A 1 106 ? 26.442 -5.193 -44.713 1.00 68.00 106 PHE A N 1
ATOM 876 C CA . PHE A 1 106 ? 26.404 -6.574 -45.215 1.00 68.00 106 PHE A CA 1
ATOM 877 C C . PHE A 1 106 ? 25.383 -6.762 -46.337 1.00 68.00 106 PHE A C 1
ATOM 879 O O . PHE A 1 106 ? 25.448 -7.763 -47.044 1.00 68.00 106 PHE A O 1
ATOM 886 N N . LEU A 1 107 ? 24.463 -5.809 -46.504 1.00 68.94 107 LEU A N 1
ATOM 887 C CA . LEU A 1 107 ? 23.444 -5.821 -47.553 1.00 68.94 107 LEU A CA 1
ATOM 888 C C . LEU A 1 107 ? 23.916 -5.134 -48.842 1.00 68.94 107 LEU A C 1
ATOM 890 O O . LEU A 1 107 ? 23.325 -5.367 -49.892 1.00 68.94 107 LEU A O 1
ATOM 894 N N . VAL A 1 108 ? 24.974 -4.317 -48.778 1.00 69.81 108 VAL A N 1
ATOM 895 C CA . VAL A 1 108 ? 25.562 -3.647 -49.948 1.00 69.81 108 VAL A CA 1
ATOM 896 C C . VAL A 1 108 ? 26.549 -4.590 -50.660 1.00 69.81 108 VAL A C 1
ATOM 898 O O . VAL A 1 108 ? 27.538 -4.999 -50.038 1.00 69.81 108 VAL A O 1
ATOM 901 N N . PRO A 1 109 ? 26.314 -4.940 -51.942 1.00 64.19 109 PRO A N 1
ATOM 902 C CA . PRO A 1 109 ? 27.177 -5.848 -52.700 1.00 64.19 109 PRO A CA 1
ATOM 903 C C . PRO A 1 109 ? 28.579 -5.290 -52.978 1.00 64.19 109 PRO A C 1
ATOM 905 O O . PRO A 1 109 ? 29.517 -6.073 -53.096 1.00 64.19 109 PRO A O 1
ATOM 908 N N . GLU A 1 110 ? 28.747 -3.963 -53.055 1.00 71.00 110 GLU A N 1
ATOM 909 C CA . GLU A 1 110 ? 30.020 -3.319 -53.425 1.00 71.00 110 GLU A CA 1
ATOM 910 C C . GLU A 1 110 ? 30.962 -2.996 -52.242 1.00 71.00 110 GLU A C 1
ATOM 912 O O . GLU A 1 110 ? 31.859 -2.164 -52.371 1.00 71.00 110 GLU A O 1
ATOM 917 N N . PHE A 1 111 ? 30.783 -3.600 -51.062 1.00 68.94 111 PHE A N 1
ATOM 918 C CA . PHE A 1 111 ? 31.632 -3.273 -49.908 1.00 68.94 111 PHE A CA 1
ATOM 919 C C . PHE A 1 111 ? 33.061 -3.839 -50.039 1.00 68.94 111 PHE A C 1
ATOM 921 O O . PHE A 1 111 ? 33.273 -5.045 -49.905 1.00 68.94 111 PHE A O 1
ATOM 928 N N . GLU A 1 112 ? 34.052 -2.957 -50.191 1.0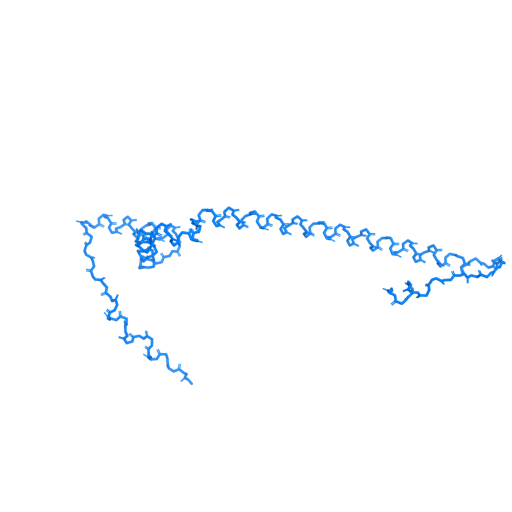0 57.22 112 GLU A N 1
ATOM 929 C CA . GLU A 1 112 ? 35.481 -3.291 -50.154 1.00 57.22 112 GLU A CA 1
ATOM 930 C C . GLU A 1 112 ? 36.096 -2.935 -48.782 1.00 57.22 112 GLU A C 1
ATOM 932 O O . GLU A 1 112 ? 36.257 -1.766 -48.436 1.00 57.22 112 GLU A O 1
ATOM 937 N N . GLY A 1 113 ? 36.433 -3.947 -47.964 1.00 70.00 113 GLY A N 1
ATOM 938 C CA . GLY A 1 113 ? 37.081 -3.762 -46.654 1.00 70.00 113 GLY A CA 1
ATOM 939 C C . GLY A 1 113 ? 36.869 -4.907 -45.650 1.00 70.00 113 GLY A C 1
ATOM 940 O O . GLY A 1 113 ? 36.179 -5.886 -45.929 1.00 70.00 113 GLY A O 1
ATOM 941 N N . VAL A 1 114 ? 37.450 -4.790 -44.444 1.00 64.06 114 VAL A N 1
ATOM 942 C CA . VAL A 1 114 ? 37.261 -5.754 -43.334 1.00 64.06 114 VAL A CA 1
ATOM 943 C C . VAL A 1 114 ? 36.140 -5.274 -42.412 1.00 64.06 114 VAL A C 1
ATOM 945 O O . VAL A 1 114 ? 36.286 -4.268 -41.716 1.00 64.06 114 VAL A O 1
ATOM 948 N N . ARG A 1 115 ? 35.027 -6.012 -42.369 1.00 69.06 115 ARG A N 1
ATOM 949 C CA . ARG A 1 115 ? 33.904 -5.722 -41.466 1.00 69.06 115 ARG A CA 1
ATOM 950 C C . ARG A 1 115 ? 34.300 -6.074 -40.025 1.00 69.06 115 ARG A C 1
ATOM 952 O O . ARG A 1 115 ? 34.709 -7.202 -39.757 1.00 69.06 115 ARG A O 1
ATOM 959 N N . ARG A 1 116 ? 34.220 -5.108 -39.102 1.00 63.75 116 ARG A N 1
ATOM 960 C CA . ARG A 1 116 ? 34.525 -5.303 -37.673 1.00 63.75 116 ARG A CA 1
ATOM 961 C C . ARG A 1 116 ? 33.231 -5.443 -36.878 1.00 63.75 116 ARG A C 1
ATOM 963 O O . ARG A 1 116 ? 32.301 -4.670 -37.087 1.00 63.75 116 ARG A O 1
ATOM 970 N N . TYR A 1 117 ? 33.206 -6.390 -35.946 1.00 65.50 117 TYR A N 1
ATOM 971 C CA . TYR A 1 117 ? 32.122 -6.562 -34.980 1.00 65.50 117 TYR A CA 1
ATOM 972 C C . TYR A 1 117 ? 32.699 -6.541 -33.573 1.00 65.50 117 TYR A C 1
ATOM 974 O O . TYR A 1 117 ? 33.790 -7.064 -33.339 1.00 65.50 117 TYR A O 1
ATOM 982 N N . ASP A 1 118 ? 31.928 -5.979 -32.654 1.00 65.56 118 ASP A N 1
ATOM 983 C CA . ASP A 1 118 ? 32.170 -6.111 -31.228 1.00 65.56 118 ASP A CA 1
ATOM 984 C C . ASP A 1 118 ? 31.542 -7.426 -30.743 1.00 65.56 118 ASP A C 1
ATOM 986 O O . ASP A 1 118 ? 30.328 -7.612 -30.857 1.00 65.56 118 ASP A O 1
ATOM 990 N N . LYS A 1 119 ? 32.377 -8.371 -30.294 1.00 64.81 119 LYS A N 1
ATOM 991 C CA . LYS A 1 119 ? 31.941 -9.723 -29.909 1.00 64.81 119 LYS A CA 1
ATOM 992 C C . LYS A 1 119 ? 31.128 -9.717 -28.618 1.00 64.81 119 LYS A C 1
ATOM 994 O O . LYS A 1 119 ? 30.116 -10.407 -28.556 1.00 64.81 119 LYS A O 1
ATOM 999 N N . GLU A 1 120 ? 31.521 -8.897 -27.644 1.00 59.75 120 GLU A N 1
ATOM 1000 C CA . GLU A 1 120 ? 30.844 -8.810 -26.342 1.00 59.75 120 GLU A CA 1
ATOM 1001 C C . GLU A 1 120 ? 29.384 -8.376 -26.511 1.00 59.75 120 GLU A C 1
ATOM 1003 O O . GLU A 1 120 ? 28.476 -8.867 -25.847 1.00 59.75 120 GLU A O 1
ATOM 1008 N N . LEU A 1 121 ? 29.132 -7.501 -27.484 1.00 59.75 121 LEU A N 1
ATOM 1009 C CA . LEU A 1 121 ? 27.802 -6.979 -27.763 1.00 59.75 121 LEU A CA 1
ATOM 1010 C C . LEU A 1 121 ? 26.922 -7.925 -28.594 1.00 59.75 121 LEU A C 1
ATOM 1012 O O . LEU A 1 121 ? 25.707 -7.745 -28.621 1.00 59.75 121 LEU A O 1
ATOM 1016 N N . ILE A 1 122 ? 27.510 -8.905 -29.291 1.00 61.19 122 ILE A N 1
ATOM 1017 C CA . ILE A 1 122 ? 26.768 -9.994 -29.953 1.00 61.19 122 ILE A CA 1
ATOM 1018 C C . ILE A 1 122 ? 26.315 -11.024 -28.915 1.00 61.19 122 ILE A C 1
ATOM 1020 O O . ILE A 1 122 ? 25.222 -11.559 -29.042 1.00 61.19 122 ILE A O 1
ATOM 1024 N N . GLU A 1 123 ? 27.127 -11.276 -27.889 1.00 67.00 123 GLU A N 1
ATOM 1025 C CA . GLU A 1 123 ? 26.813 -12.230 -26.816 1.00 67.00 123 GLU A CA 1
ATOM 1026 C C . GLU A 1 123 ? 25.712 -11.730 -25.860 1.00 67.00 123 GLU A C 1
ATOM 1028 O O . GLU A 1 123 ? 25.052 -12.536 -25.210 1.00 67.00 123 GLU A O 1
ATOM 1033 N N . LEU A 1 124 ? 25.492 -10.411 -25.792 1.00 62.69 124 LEU A N 1
ATOM 1034 C CA . LEU A 1 124 ? 24.485 -9.758 -24.941 1.00 62.69 124 LEU A CA 1
ATOM 1035 C C . LEU A 1 124 ? 23.080 -9.615 -25.572 1.00 62.69 124 LEU A C 1
ATOM 1037 O O . LEU A 1 124 ? 22.147 -9.248 -24.854 1.00 62.69 124 LEU A O 1
ATOM 1041 N N . LEU A 1 125 ? 22.928 -9.827 -26.887 1.00 57.81 125 LEU A N 1
ATOM 1042 C CA . LEU A 1 125 ? 21.695 -9.594 -27.671 1.00 57.81 125 LEU A CA 1
ATOM 1043 C C . LEU A 1 125 ? 20.870 -10.860 -27.921 1.00 57.81 125 LEU A C 1
ATOM 1045 O O . LEU A 1 125 ? 19.660 -10.671 -28.208 1.00 57.81 125 LEU A O 1
#

Sequence (125 aa):
MVCCAGKTETIKERAIWVYLPSIEQKERWQELAKQSGVSLSKWVIETVEEAVRPAEELEWKPRKDLEEENEGLKKEVAGLRGELRQQNIIREKLERELRRYRAEPFLVPEFEGVRRYDKELIELL

Solvent-accessible surface area (backbone atoms only — not comparable to full-atom values): 7838 Å² total; per-residue (Å²): 134,85,78,74,66,78,78,60,70,61,51,69,80,71,61,79,91,79,83,67,98,42,69,68,58,51,53,52,49,45,50,55,13,53,78,69,74,42,54,52,70,59,42,52,50,53,55,49,54,61,71,69,52,57,84,88,68,62,85,65,70,54,72,66,57,50,48,53,51,51,52,49,52,52,51,50,53,52,49,54,55,47,52,53,52,53,53,50,56,52,48,56,51,51,51,53,51,51,54,49,63,65,46,50,71,73,71,47,91,83,68,86,80,84,90,82,78,68,64,72,66,61,76,76,110

Mean predicted aligned error: 15.94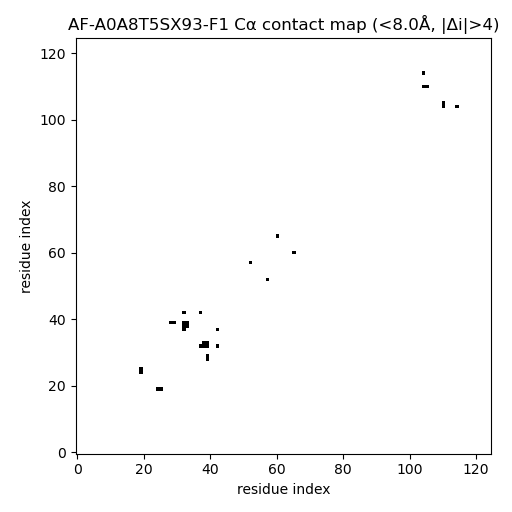 Å

Foldseek 3Di:
DDDPVPVPPCPVVPDDDDDDPDPVVVVVLCVVCVVVVHGSVVSVVVVVCVVPDDPVVPPDDPPVVVVVVVVVVVVVVVVVVVVVVVVVVVVVVVVVVVVVVLCVLVPDPPDDDDRDDDPVVVVVD

Secondary structure (DSSP, 8-state):
----GGGSGGGTTT------S-HHHHHHHHHHHHHTTS-HHHHHHHHHHHHHS-TTS--S--HHHHHHHHHHHHHHHHHHHHHHHHHHHHHHHHHHHHHHHHHHHHH-TT--S-----HHHHHT-

Radius of gyration: 32.66 Å; Cα contacts (8 Å, |Δi|>4): 16; chains: 1; bounding box: 64×42×85 Å

Nearest PDB structures (foldseek):
  5x3t-assembly1_C  TM=7.799E-01  e=2.083E-01  Mycobacterium tuberculosis H37Rv
  6gts-assembly1_C-2  TM=7.859E-01  e=1.040E+00  Escherichia coli
  1bdv-assembly1_B  TM=7.698E-01  e=2.244E+00  Lederbergvirus P22

pLDDT: mean 80.45, std 15.89, range [36.34, 97.31]